Protein AF-A0A842SCP4-F1 (afdb_monomer_lite)

Sequence (177 aa):
INKLRKKLEPDPSNPVGIRSIHGEGYYLDNVRLLPEFYSLDKIPEKYSSLHNDNQKEMTYVYFNGGKSAYCIEERNFYGEHKDISLRPKEHDVLTCLALSNGKIVPKRTIYDRVWNNDELKLTFVTQYVHKLRKKLGQDIIETVKERGYRLECPVIKSHCFNPMTEQEVKQKLPRYN

Structure (mmCIF, N/CA/C/O backbone):
data_AF-A0A842SCP4-F1
#
_entry.id   AF-A0A842SCP4-F1
#
loop_
_atom_site.group_PDB
_atom_site.id
_atom_site.type_symbol
_atom_site.label_atom_id
_atom_site.label_alt_id
_atom_site.label_comp_id
_atom_site.label_asym_id
_atom_site.label_entity_id
_atom_site.label_seq_id
_atom_site.pdbx_PDB_ins_code
_atom_site.Cartn_x
_atom_site.Cartn_y
_atom_site.Cartn_z
_atom_site.occupancy
_atom_site.B_iso_or_equiv
_atom_site.auth_seq_id
_atom_site.auth_comp_id
_atom_site.auth_asym_id
_atom_site.auth_atom_id
_atom_site.pdbx_PDB_model_num
ATOM 1 N N . ILE A 1 1 ? 0.817 20.655 31.446 1.00 63.53 1 ILE A N 1
ATOM 2 C CA . ILE A 1 1 ? 0.230 19.771 30.410 1.00 63.53 1 ILE A CA 1
ATOM 3 C C . ILE A 1 1 ? -0.815 18.768 30.935 1.00 63.53 1 ILE A C 1
ATOM 5 O O . ILE A 1 1 ? -1.859 18.651 30.312 1.00 63.53 1 ILE A O 1
ATOM 9 N N . ASN A 1 2 ? -0.634 18.118 32.096 1.00 55.38 2 ASN A N 1
ATOM 10 C CA . ASN A 1 2 ? -1.605 17.129 32.619 1.00 55.38 2 ASN A CA 1
ATOM 11 C C . ASN A 1 2 ? -3.054 17.632 32.764 1.00 55.38 2 ASN A C 1
ATOM 13 O O . ASN A 1 2 ? -3.983 16.860 32.560 1.00 55.38 2 ASN A O 1
ATOM 17 N N . LYS A 1 3 ? -3.268 18.920 33.077 1.00 61.72 3 LYS A N 1
ATOM 18 C CA . LYS A 1 3 ? -4.617 19.519 33.116 1.00 61.72 3 LYS A CA 1
ATOM 19 C C . LYS A 1 3 ? -5.279 19.619 31.731 1.00 61.72 3 LYS A C 1
ATOM 21 O O . LYS A 1 3 ? -6.498 19.551 31.661 1.00 61.72 3 LYS A O 1
ATOM 26 N N . LEU A 1 4 ? -4.491 19.785 30.663 1.00 60.50 4 LEU A N 1
ATOM 27 C CA . LEU A 1 4 ? -4.972 19.795 29.274 1.00 60.50 4 LEU A CA 1
ATOM 28 C C . LEU A 1 4 ? -5.239 18.365 28.787 1.00 60.50 4 LEU A C 1
ATOM 30 O O . LEU A 1 4 ? -6.320 18.107 28.276 1.00 60.50 4 LEU A O 1
ATOM 34 N N . ARG A 1 5 ? -4.326 17.420 29.055 1.00 63.47 5 ARG A N 1
ATOM 35 C CA . ARG A 1 5 ? -4.510 15.990 28.732 1.00 63.47 5 ARG A CA 1
ATOM 36 C C . ARG A 1 5 ? -5.773 15.406 29.362 1.00 63.47 5 ARG A C 1
ATOM 38 O O . ARG A 1 5 ? -6.594 14.848 28.659 1.00 63.47 5 ARG A O 1
ATOM 45 N N . LYS A 1 6 ? -6.009 15.672 30.652 1.00 61.09 6 LYS A N 1
ATOM 46 C CA . LYS A 1 6 ? -7.243 15.282 31.368 1.00 61.09 6 LYS A CA 1
ATOM 47 C C . LYS A 1 6 ? -8.547 15.775 30.740 1.00 61.09 6 LYS A C 1
ATOM 49 O O . LYS A 1 6 ? -9.592 15.223 31.053 1.00 61.09 6 LYS A O 1
ATOM 54 N N . LYS A 1 7 ? -8.501 16.837 29.934 1.00 59.28 7 LYS A N 1
ATOM 55 C CA . LYS A 1 7 ? -9.682 17.424 29.289 1.00 59.28 7 LYS A CA 1
ATOM 56 C C . LYS A 1 7 ? -9.853 17.005 27.830 1.00 59.28 7 LYS A C 1
ATOM 58 O O . LYS A 1 7 ? -10.951 17.154 27.312 1.00 59.28 7 LYS A O 1
ATOM 63 N N . LEU A 1 8 ? -8.785 16.556 27.174 1.00 53.97 8 LEU A N 1
ATOM 64 C CA . LEU A 1 8 ? -8.753 16.304 25.729 1.00 53.97 8 LEU A CA 1
ATOM 65 C C . LEU A 1 8 ? -8.510 14.831 25.380 1.00 53.97 8 LEU A C 1
ATOM 67 O O . LEU A 1 8 ? -8.836 14.414 24.277 1.00 53.97 8 LEU A O 1
ATOM 71 N N . GLU A 1 9 ? -7.940 14.046 26.293 1.00 54.59 9 GLU A N 1
ATOM 72 C CA . GLU A 1 9 ? -7.524 12.667 26.046 1.00 54.59 9 GLU A CA 1
ATOM 73 C C . GLU A 1 9 ? -8.232 11.705 27.018 1.00 54.59 9 GLU A C 1
ATOM 75 O O . GLU A 1 9 ? -8.368 12.029 28.202 1.00 54.59 9 GLU A O 1
ATOM 80 N N . PRO A 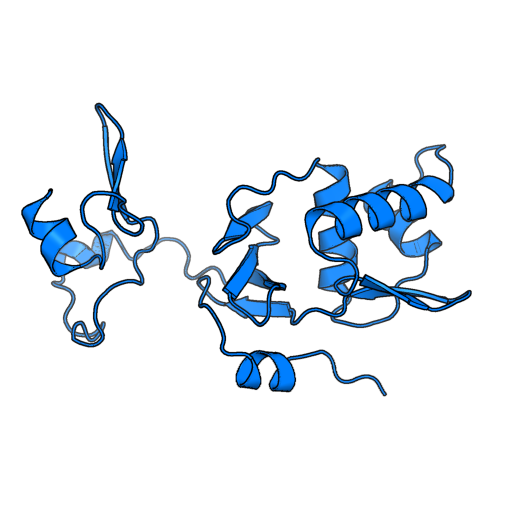1 10 ? -8.667 10.518 26.549 1.00 55.47 10 PRO A N 1
ATOM 81 C CA . PRO A 1 10 ? -9.359 9.533 27.383 1.00 55.47 10 PRO A CA 1
ATOM 82 C C . PRO A 1 10 ? -8.465 8.932 28.482 1.00 55.47 10 PRO A C 1
ATOM 84 O O . PRO A 1 10 ? -8.969 8.621 29.558 1.00 55.47 10 PRO A O 1
ATOM 87 N N . ASP A 1 11 ? -7.150 8.820 28.250 1.00 63.66 11 ASP A N 1
ATOM 88 C CA . ASP A 1 11 ? -6.161 8.457 29.273 1.00 63.66 11 ASP A CA 1
ATOM 89 C C . ASP A 1 11 ? -4.974 9.446 29.279 1.00 63.66 11 ASP A C 1
ATOM 91 O O . ASP A 1 11 ? -4.108 9.396 28.404 1.00 63.66 11 ASP A O 1
ATOM 95 N N . PRO A 1 12 ? -4.880 10.328 30.288 1.00 59.56 12 PRO A N 1
ATOM 96 C CA . PRO A 1 12 ? -3.806 11.315 30.415 1.00 59.56 12 PRO A CA 1
ATOM 97 C C . PRO A 1 12 ? -2.413 10.729 30.668 1.00 59.56 12 PRO A C 1
ATOM 99 O O . PRO A 1 12 ? -1.420 11.452 30.536 1.00 59.56 12 PRO A O 1
ATOM 102 N N . SER A 1 13 ? -2.342 9.471 31.107 1.00 57.28 13 SER A N 1
ATOM 103 C CA . SER A 1 13 ? -1.088 8.776 31.420 1.00 57.28 13 SER A CA 1
ATOM 104 C C . SER A 1 13 ? -0.466 8.144 30.172 1.00 57.28 13 SER A C 1
ATOM 106 O O . SER A 1 13 ? 0.734 7.880 30.164 1.00 57.28 13 SER A O 1
ATOM 108 N N . ASN A 1 14 ? -1.258 7.973 29.108 1.00 57.84 14 ASN A N 1
ATOM 109 C CA . ASN A 1 14 ? -0.841 7.459 27.808 1.00 57.84 14 ASN A CA 1
ATOM 110 C C . ASN A 1 14 ? -1.319 8.399 26.675 1.00 57.84 14 ASN A C 1
ATOM 112 O O . ASN A 1 14 ? -2.302 8.103 25.992 1.00 57.84 14 ASN A O 1
ATOM 116 N N . PRO A 1 15 ? -0.667 9.562 26.494 1.00 57.03 15 PRO A N 1
ATOM 117 C CA . PRO A 1 15 ? -1.176 10.626 25.636 1.00 57.03 15 PRO A CA 1
ATOM 118 C C . PRO A 1 15 ? -1.098 10.279 24.145 1.00 57.03 15 PRO A C 1
ATOM 120 O O . PRO A 1 15 ? -0.031 9.947 23.627 1.00 57.03 15 PRO A O 1
ATOM 123 N N . VAL A 1 16 ? -2.226 10.414 23.444 1.00 54.03 16 VAL A N 1
ATOM 124 C CA . VAL A 1 16 ? -2.354 10.116 22.003 1.00 54.03 16 VAL A CA 1
ATOM 125 C C . VAL A 1 16 ? -2.399 11.392 21.149 1.00 54.03 16 VAL A C 1
ATOM 127 O O . VAL A 1 16 ? -2.046 11.345 19.975 1.00 54.03 16 VAL A O 1
ATOM 130 N N . GLY A 1 17 ? -2.803 12.536 21.714 1.00 53.03 17 GLY A N 1
ATOM 131 C CA . GLY A 1 17 ? -3.009 13.788 20.977 1.00 53.03 17 GLY A CA 1
ATOM 132 C C . GLY A 1 17 ? -1.904 14.825 21.181 1.00 53.03 17 GLY A C 1
ATOM 133 O O . GLY A 1 17 ? -1.492 15.471 20.219 1.00 53.03 17 GLY A O 1
ATOM 134 N N . ILE A 1 18 ? -1.401 14.989 22.411 1.00 60.19 18 ILE A N 1
ATOM 135 C CA . ILE A 1 18 ? -0.339 15.953 22.737 1.00 60.19 18 ILE A CA 1
ATOM 136 C C . ILE A 1 18 ? 0.923 15.222 23.185 1.00 60.19 18 ILE A C 1
ATOM 138 O O . ILE A 1 18 ? 1.056 14.799 24.346 1.00 60.19 18 ILE A O 1
ATOM 142 N N . ARG A 1 19 ? 1.907 15.162 22.289 1.00 55.34 19 ARG A N 1
ATOM 143 C CA . ARG A 1 19 ? 3.214 14.588 22.597 1.00 55.34 19 ARG A CA 1
ATOM 144 C C . ARG A 1 19 ? 4.155 15.658 23.152 1.00 55.34 19 ARG A C 1
ATOM 146 O O . ARG A 1 19 ? 4.135 16.823 22.756 1.00 55.34 19 ARG A O 1
ATOM 153 N N . SER A 1 20 ? 4.958 15.250 24.131 1.00 47.59 20 SER A N 1
ATOM 154 C CA . SER A 1 20 ? 5.992 16.090 24.739 1.00 47.59 20 SER A CA 1
ATOM 155 C C . SER A 1 20 ? 7.343 15.755 24.122 1.00 47.59 20 SER A C 1
ATOM 157 O O . SER A 1 20 ? 7.732 14.590 24.121 1.00 47.59 20 SER A O 1
ATOM 159 N N . ILE A 1 21 ? 8.066 16.770 23.659 1.00 47.28 21 ILE A N 1
ATOM 160 C CA . ILE A 1 21 ? 9.475 16.673 23.259 1.00 47.28 21 ILE A CA 1
ATOM 161 C C . ILE A 1 21 ? 10.292 17.354 24.345 1.00 47.28 21 ILE A C 1
ATOM 163 O O . ILE A 1 21 ? 10.087 18.527 24.665 1.00 47.28 21 ILE A O 1
ATOM 167 N N . HIS A 1 22 ? 11.178 16.587 24.970 1.00 36.53 22 HIS A N 1
ATOM 168 C CA . HIS A 1 22 ? 11.986 17.080 26.075 1.00 36.53 22 HIS A CA 1
ATOM 169 C C . HIS A 1 22 ? 12.950 18.155 25.557 1.00 36.53 22 HIS A C 1
ATOM 171 O O . HIS A 1 22 ? 13.805 17.860 24.731 1.00 36.53 22 HIS A O 1
ATOM 177 N N . GLY A 1 23 ? 12.787 19.394 26.027 1.00 34.69 23 GLY A N 1
ATOM 178 C CA . GLY A 1 23 ? 13.625 20.539 25.646 1.00 34.69 23 GLY A CA 1
ATOM 179 C C . GLY A 1 23 ? 13.056 21.453 24.553 1.00 34.69 23 GLY A C 1
ATOM 180 O O . GLY A 1 23 ? 13.496 22.592 24.466 1.00 34.69 23 GLY A O 1
ATOM 181 N N . GLU A 1 24 ? 12.046 21.018 23.789 1.00 36.16 24 GLU A N 1
ATOM 182 C CA . GLU A 1 24 ? 11.517 21.788 22.641 1.00 36.16 24 GLU A CA 1
ATOM 183 C C . GLU A 1 24 ? 10.025 22.151 22.744 1.00 36.16 24 GLU A C 1
ATOM 185 O O . GLU A 1 24 ? 9.532 22.987 21.991 1.00 36.16 24 GLU A O 1
ATOM 190 N N . GLY A 1 25 ? 9.294 21.585 23.712 1.00 45.28 25 GLY A N 1
ATOM 191 C CA . GLY A 1 25 ? 7.902 21.947 23.994 1.00 45.28 25 GLY A CA 1
ATOM 192 C C . GLY A 1 25 ? 6.904 20.822 23.711 1.00 45.28 25 GLY A C 1
ATOM 193 O O . GLY A 1 25 ? 7.125 19.665 24.078 1.00 45.28 25 GLY A O 1
ATOM 194 N N . TYR A 1 26 ? 5.754 21.165 23.128 1.00 51.09 26 TYR A N 1
ATOM 195 C CA . TYR A 1 26 ? 4.657 20.230 22.861 1.00 51.09 26 TYR A CA 1
ATOM 196 C C . TYR A 1 26 ? 4.221 20.345 21.406 1.00 51.09 26 TYR A C 1
ATOM 198 O O . TYR A 1 26 ? 4.076 21.458 20.904 1.00 51.09 26 TYR A O 1
ATOM 206 N N . TYR A 1 27 ? 3.940 19.214 20.767 1.00 51.69 27 TYR A N 1
ATOM 207 C CA . TYR A 1 27 ? 3.286 19.182 19.462 1.00 51.69 27 TYR A CA 1
ATOM 208 C C . TYR A 1 27 ? 1.949 18.452 19.564 1.00 51.69 27 TYR A C 1
ATOM 210 O O . TYR A 1 27 ? 1.782 17.509 20.345 1.00 51.69 27 TYR A O 1
ATOM 218 N N . LEU A 1 28 ? 0.982 18.935 18.785 1.00 51.41 28 LEU A N 1
ATOM 219 C CA . LEU A 1 28 ? -0.274 18.244 18.541 1.00 51.41 28 LEU A CA 1
ATOM 220 C C . LEU A 1 28 ? -0.016 17.249 17.416 1.00 51.41 28 LEU A C 1
ATOM 222 O O . LEU A 1 28 ? 0.283 17.655 16.298 1.00 51.41 28 LEU A O 1
ATOM 226 N N . ASP A 1 29 ? -0.150 15.960 17.709 1.00 48.19 29 ASP A N 1
ATOM 227 C CA . ASP A 1 29 ? 0.011 14.887 16.718 1.00 48.19 29 ASP A CA 1
ATOM 228 C C . ASP A 1 29 ? -1.079 14.963 15.630 1.00 48.19 29 ASP A C 1
ATOM 230 O O . ASP A 1 29 ? -0.983 14.330 14.588 1.00 48.19 29 ASP A O 1
ATOM 234 N N . ASN A 1 30 ? -2.117 15.774 15.866 1.00 41.47 30 ASN A N 1
ATOM 235 C CA . ASN A 1 30 ? -3.140 16.166 14.911 1.00 41.47 30 ASN A CA 1
ATOM 236 C C . ASN A 1 30 ? -3.755 17.505 15.341 1.00 41.47 30 ASN A C 1
ATOM 238 O O . ASN A 1 30 ? -4.400 17.585 16.386 1.00 41.47 30 ASN A O 1
ATOM 242 N N . VAL A 1 31 ? -3.673 18.542 14.503 1.00 42.44 31 VAL A N 1
ATOM 243 C CA . VAL A 1 31 ? -4.419 19.809 14.703 1.00 42.44 31 VAL A CA 1
ATOM 244 C C . VAL A 1 31 ? -5.949 19.594 14.627 1.00 42.44 31 VAL A C 1
ATOM 246 O O . VAL A 1 31 ? -6.728 20.493 14.921 1.00 42.44 31 VAL A O 1
ATOM 249 N N . ARG A 1 32 ? -6.414 18.385 14.281 1.00 42.19 32 ARG A N 1
ATOM 250 C CA . ARG A 1 32 ? -7.832 18.056 14.060 1.00 42.19 32 ARG A CA 1
ATOM 251 C C . ARG A 1 32 ? -8.542 17.312 15.195 1.00 42.19 32 ARG A C 1
ATOM 253 O O . ARG A 1 32 ? -9.719 17.021 15.048 1.00 42.19 32 ARG A O 1
ATOM 260 N N . LEU A 1 33 ? -7.895 17.066 16.338 1.00 39.88 33 LEU A N 1
ATOM 261 C CA . LEU A 1 33 ? -8.581 16.566 17.547 1.00 39.88 33 LEU A CA 1
ATOM 262 C C . LEU A 1 33 ? -9.227 17.694 18.372 1.00 39.88 33 LEU A C 1
ATOM 264 O O . LEU A 1 33 ? -9.342 17.589 19.595 1.00 39.88 33 LEU A O 1
ATOM 268 N N . LEU A 1 34 ? -9.619 18.803 17.738 1.00 38.78 34 LEU A N 1
ATOM 269 C CA . LEU A 1 34 ? -10.457 19.766 18.437 1.00 38.78 34 LEU A CA 1
ATOM 270 C C . LEU A 1 34 ? -11.836 19.119 18.648 1.00 38.78 34 LEU A C 1
ATOM 272 O O . LEU A 1 34 ? -12.386 18.563 17.697 1.00 38.78 34 LEU A O 1
ATOM 276 N N . PRO A 1 35 ? -12.401 19.168 19.868 1.00 38.62 35 PRO A N 1
ATOM 277 C CA . PRO A 1 35 ? -13.793 18.794 20.092 1.00 38.62 35 PRO A CA 1
ATOM 278 C C . PRO A 1 35 ? -14.691 19.528 19.087 1.00 38.62 35 PRO A C 1
ATOM 280 O O . PRO A 1 35 ? -14.386 20.672 18.743 1.00 38.62 35 PRO A O 1
ATOM 283 N N . GLU A 1 36 ? -15.825 18.935 18.697 1.00 43.50 36 GLU A N 1
ATOM 284 C CA . GLU A 1 36 ? -16.843 19.512 17.784 1.00 43.50 36 GLU A CA 1
ATOM 285 C C . GLU A 1 36 ? -17.326 20.938 18.161 1.00 43.50 36 GLU A C 1
ATOM 287 O O . GLU A 1 36 ? -18.067 21.575 17.420 1.00 43.50 36 GLU A O 1
ATOM 292 N N . PHE A 1 37 ? -16.884 21.477 19.300 1.00 37.09 37 PHE A N 1
ATOM 293 C CA . PHE A 1 37 ? -17.180 22.809 19.819 1.00 37.09 37 PHE A CA 1
ATOM 294 C C . PHE A 1 37 ? -16.270 23.940 19.309 1.00 37.09 37 PHE A C 1
ATOM 296 O O . PHE A 1 37 ? -16.540 25.104 19.615 1.00 37.09 37 PHE A O 1
ATOM 303 N N . TYR A 1 38 ? -15.216 23.649 18.540 1.00 43.72 38 TYR A N 1
ATOM 304 C CA . TYR A 1 38 ? -14.455 24.679 17.822 1.00 43.72 38 TYR A CA 1
ATOM 305 C C . TYR A 1 38 ? -14.865 24.706 16.349 1.00 43.72 38 TYR A C 1
ATOM 307 O O . TYR A 1 38 ? -14.206 24.125 15.490 1.00 43.72 38 TYR A O 1
ATOM 315 N N . SER A 1 39 ? -15.954 25.416 16.048 1.00 44.56 39 SER A N 1
ATOM 316 C CA . SER A 1 39 ? -16.209 25.890 14.685 1.00 44.56 39 SER A CA 1
ATOM 317 C C . SER A 1 39 ? -14.988 26.684 14.205 1.00 44.56 39 SER A C 1
ATOM 319 O O . SER A 1 39 ? -14.518 27.584 14.911 1.00 44.56 39 SER A O 1
ATOM 321 N N . LEU A 1 40 ? -14.468 26.342 13.021 1.00 48.91 40 LEU A N 1
ATOM 322 C CA . LEU A 1 40 ? -13.273 26.956 12.417 1.00 48.91 40 LEU A CA 1
ATOM 323 C C . LEU A 1 40 ? -13.406 28.482 12.254 1.00 48.91 40 LEU A C 1
ATOM 325 O O . LEU A 1 40 ? -12.413 29.201 12.231 1.00 48.91 40 LEU A O 1
ATOM 329 N N . ASP A 1 41 ? -14.638 28.975 12.247 1.00 50.47 41 ASP A N 1
ATOM 330 C CA . ASP A 1 41 ? -15.035 30.377 12.130 1.00 50.47 41 ASP A CA 1
ATOM 331 C C . ASP A 1 41 ? -14.689 31.226 13.377 1.00 50.47 41 ASP A C 1
ATOM 333 O 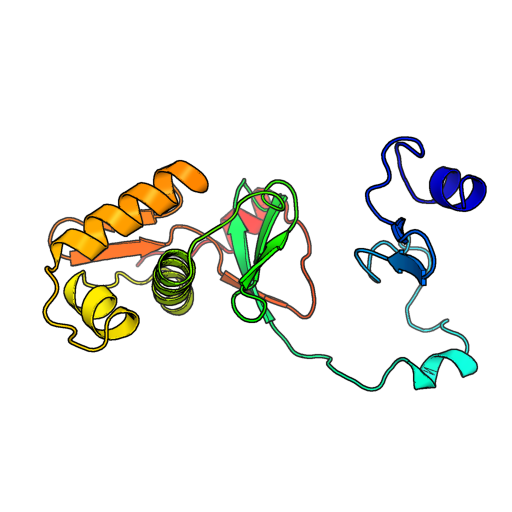O . ASP A 1 41 ? -14.859 32.443 13.363 1.00 50.47 41 ASP A O 1
ATOM 337 N N . LYS A 1 42 ? -14.218 30.608 14.477 1.00 46.12 42 LYS A N 1
ATOM 338 C CA . LYS A 1 42 ? -13.904 31.277 15.760 1.00 46.12 42 LYS A CA 1
ATOM 339 C C . LYS A 1 42 ? -12.419 31.263 16.144 1.00 46.12 42 LYS A C 1
ATOM 341 O O . LYS A 1 42 ? -12.092 31.450 17.319 1.00 46.12 42 LYS A O 1
ATOM 346 N N . ILE A 1 43 ? -11.504 31.037 15.201 1.00 49.19 43 ILE A N 1
ATOM 347 C CA . ILE A 1 43 ? -10.065 31.160 15.479 1.00 49.19 43 ILE A CA 1
ATOM 348 C C . ILE A 1 43 ? -9.703 32.658 15.581 1.00 49.19 43 ILE A C 1
ATOM 350 O O . ILE A 1 43 ? -9.978 33.408 14.647 1.00 49.19 43 ILE A O 1
ATOM 354 N N . PRO A 1 44 ? -9.098 33.133 16.692 1.00 43.44 44 PRO A N 1
ATOM 355 C CA . PRO A 1 44 ? -8.691 34.530 16.823 1.00 43.44 44 PRO A CA 1
ATOM 356 C C . PRO A 1 44 ? -7.678 34.937 15.746 1.00 43.44 44 PRO A C 1
ATOM 358 O O . PRO A 1 44 ? -6.661 34.268 15.575 1.00 43.44 44 PRO A O 1
ATOM 361 N N . GLU A 1 45 ? -7.913 36.081 15.104 1.00 44.19 45 GLU A N 1
ATOM 362 C CA . GLU A 1 45 ? -7.186 36.615 13.934 1.00 44.19 45 GLU A CA 1
ATOM 363 C C . GLU A 1 45 ? -5.653 36.653 14.086 1.00 44.19 45 GLU A C 1
ATOM 365 O O . GLU A 1 45 ? -4.897 36.500 13.133 1.00 44.19 45 GLU A O 1
ATOM 370 N N . LYS A 1 46 ? -5.164 36.777 15.322 1.00 40.59 46 LYS A N 1
ATOM 371 C CA . LYS A 1 46 ? -3.730 36.752 15.645 1.00 40.59 46 LYS A CA 1
ATOM 372 C C . LYS A 1 46 ? -3.040 35.399 15.412 1.00 40.59 46 LYS A C 1
ATOM 374 O O . LYS A 1 46 ? -1.817 35.342 15.454 1.00 40.59 46 LYS A O 1
ATOM 379 N N . TYR A 1 47 ? -3.802 34.323 15.208 1.00 42.59 47 TYR A N 1
ATOM 380 C CA . TYR A 1 47 ? -3.291 33.006 14.814 1.00 42.59 47 TYR A CA 1
ATOM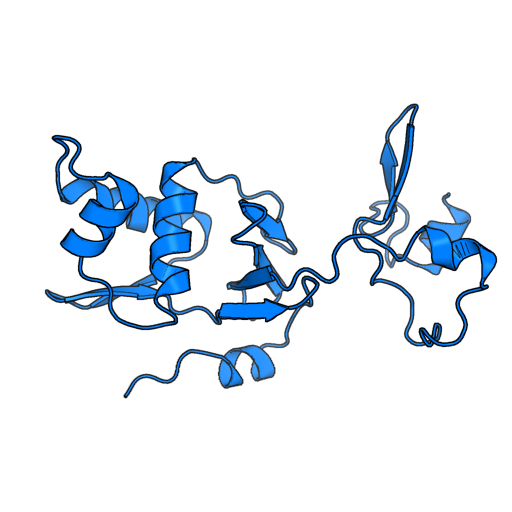 381 C C . TYR A 1 47 ? -3.457 32.741 13.307 1.00 42.59 47 TYR A C 1
ATOM 383 O O . TYR A 1 47 ? -3.007 31.705 12.823 1.00 42.59 47 TYR A O 1
ATOM 391 N N . SER A 1 48 ? -4.030 33.684 12.545 1.00 43.16 48 SER A N 1
ATOM 392 C CA . SER A 1 48 ? -4.171 33.596 11.083 1.00 43.16 48 SER A CA 1
ATOM 393 C C . SER A 1 48 ? -2.827 33.548 10.352 1.00 43.16 48 SER A C 1
ATOM 395 O O . SER A 1 48 ? -2.743 33.024 9.249 1.00 43.16 48 SER A O 1
ATOM 397 N N . SER A 1 49 ? -1.742 34.027 10.961 1.00 36.78 49 SER A N 1
ATOM 398 C CA . SER A 1 49 ? -0.392 33.940 10.388 1.00 36.78 49 SER A CA 1
ATOM 399 C C . SER A 1 49 ? 0.229 32.537 10.450 1.00 36.78 49 SER A C 1
ATOM 401 O O . SER A 1 49 ? 1.225 32.297 9.776 1.00 36.78 49 SER A O 1
ATOM 403 N N . LEU A 1 50 ? -0.368 31.591 11.191 1.00 43.59 50 LEU A N 1
ATOM 404 C CA . LEU A 1 50 ? -0.045 30.157 11.105 1.00 43.59 50 LEU A CA 1
ATOM 405 C C . LEU A 1 50 ? -0.820 29.452 9.970 1.00 43.59 50 LEU A C 1
ATOM 407 O O . LEU A 1 50 ? -0.565 28.284 9.688 1.00 43.59 50 LEU A O 1
ATOM 411 N N . HIS A 1 51 ? -1.758 30.143 9.313 1.00 45.38 51 HIS A N 1
ATOM 412 C CA . HIS A 1 51 ? -2.628 29.611 8.259 1.00 45.38 51 HIS A CA 1
ATOM 413 C C . HIS A 1 51 ? -2.120 29.930 6.847 1.00 45.38 51 HIS A C 1
ATOM 415 O O . HIS A 1 51 ? -2.899 30.369 6.003 1.00 45.38 51 HIS A O 1
ATOM 421 N N . ASN A 1 52 ? -0.829 29.735 6.561 1.00 41.75 52 ASN A N 1
ATOM 422 C CA . ASN A 1 52 ? -0.342 30.027 5.209 1.00 41.75 52 ASN A CA 1
ATOM 423 C C . ASN A 1 52 ? 0.725 29.092 4.634 1.00 41.75 52 ASN A C 1
ATOM 425 O O . ASN A 1 52 ? 1.512 29.515 3.795 1.00 41.75 52 ASN A O 1
ATOM 429 N N . ASP A 1 53 ? 0.708 27.808 5.000 1.00 43.53 53 ASP A N 1
ATOM 430 C CA . ASP A 1 53 ? 1.364 26.804 4.161 1.00 43.53 53 ASP A CA 1
ATOM 431 C C . ASP A 1 53 ? 0.635 25.448 4.216 1.00 43.53 53 ASP A C 1
ATOM 433 O O . ASP A 1 53 ? 0.468 24.846 5.274 1.00 43.53 53 ASP A O 1
ATOM 437 N N . ASN A 1 54 ? 0.204 24.974 3.044 1.00 46.41 54 ASN A N 1
ATOM 438 C CA . ASN A 1 54 ? -0.280 23.621 2.742 1.00 46.41 54 ASN A CA 1
ATOM 439 C C . ASN A 1 54 ? -1.673 23.172 3.240 1.00 46.41 54 ASN A C 1
ATOM 441 O O . ASN A 1 54 ? -1.812 22.191 3.967 1.00 46.41 54 ASN A O 1
ATOM 445 N N . GLN A 1 55 ? -2.734 23.685 2.600 1.00 56.00 55 GLN A N 1
ATOM 446 C CA . GLN A 1 55 ? -3.892 22.843 2.226 1.00 56.00 55 GLN A CA 1
ATOM 447 C C . GLN A 1 55 ? -3.502 21.835 1.123 1.00 56.00 55 GLN A C 1
ATOM 449 O O . GLN A 1 55 ? -4.190 21.691 0.114 1.00 56.00 55 GLN A O 1
ATOM 454 N N . LYS A 1 56 ? -2.370 21.136 1.248 1.00 69.94 56 LYS A N 1
ATOM 455 C CA . LYS A 1 56 ? -1.997 20.137 0.247 1.00 69.94 56 LYS A CA 1
ATOM 456 C C . LYS A 1 56 ? -2.885 18.918 0.451 1.00 69.94 56 LYS A C 1
ATOM 458 O O . LYS A 1 56 ? -2.901 18.324 1.523 1.00 69.94 56 LYS A O 1
ATOM 463 N N . GLU A 1 57 ? -3.685 18.596 -0.556 1.00 81.62 57 GLU A N 1
ATOM 464 C CA . GLU A 1 57 ? -4.443 17.353 -0.576 1.00 81.62 57 GLU A CA 1
ATOM 465 C C . GLU A 1 57 ? -3.452 16.186 -0.715 1.00 81.62 57 GLU A C 1
ATOM 467 O O . GLU A 1 57 ? -2.609 16.181 -1.616 1.00 81.62 57 GLU A O 1
ATOM 472 N N . MET A 1 58 ? -3.521 15.231 0.208 1.00 84.75 58 MET A N 1
ATOM 473 C CA . MET A 1 58 ? -2.674 14.039 0.255 1.00 84.75 58 MET A CA 1
ATOM 474 C C . MET A 1 58 ? -3.494 12.791 -0.040 1.00 84.75 58 MET A C 1
ATOM 476 O O . MET A 1 58 ? -4.719 12.790 0.087 1.00 84.75 58 MET A O 1
ATOM 480 N N . THR A 1 59 ? -2.815 11.710 -0.406 1.00 88.56 59 THR A N 1
ATOM 481 C CA . THR A 1 59 ? -3.432 10.444 -0.782 1.00 88.56 59 THR A CA 1
ATOM 482 C C . THR A 1 59 ? -3.227 9.407 0.316 1.00 88.56 59 THR A C 1
ATOM 484 O O . THR A 1 59 ? -2.102 9.004 0.617 1.00 88.56 59 THR A O 1
ATOM 487 N N . TYR A 1 60 ? -4.335 8.924 0.873 1.00 89.00 60 TYR A N 1
ATOM 488 C CA . TYR A 1 60 ? -4.361 7.958 1.963 1.00 89.00 60 TYR A CA 1
ATOM 489 C C . TYR A 1 60 ? -4.890 6.604 1.501 1.00 89.00 60 TYR A C 1
ATOM 491 O O . TYR A 1 60 ? -5.960 6.514 0.898 1.00 89.00 60 TYR A O 1
ATOM 499 N N . VAL A 1 61 ? -4.163 5.544 1.843 1.00 92.12 61 VAL A N 1
ATOM 500 C CA . VAL A 1 61 ? -4.596 4.150 1.694 1.00 92.12 61 VAL A CA 1
ATOM 501 C C . VAL A 1 61 ? -5.067 3.650 3.048 1.00 92.12 61 VAL A C 1
ATOM 503 O O . VAL A 1 61 ? -4.279 3.661 3.990 1.00 92.12 61 VAL A O 1
ATOM 506 N N . TYR A 1 62 ? -6.319 3.217 3.157 1.00 89.25 62 TYR A N 1
ATOM 507 C CA . TYR A 1 62 ? -6.903 2.815 4.438 1.00 89.25 62 TYR A CA 1
ATOM 508 C C . TYR A 1 62 ? -6.841 1.305 4.677 1.00 89.25 62 TYR A C 1
ATOM 510 O O . TYR A 1 62 ? -7.084 0.513 3.771 1.00 89.25 62 TYR A O 1
ATOM 518 N N . PHE A 1 63 ? -6.572 0.922 5.927 1.00 87.69 63 PHE A N 1
ATOM 519 C CA . PHE A 1 63 ? -6.466 -0.461 6.405 1.00 87.69 63 PHE A CA 1
ATOM 520 C C . PHE A 1 63 ? -7.327 -0.674 7.661 1.00 87.69 63 PHE A C 1
ATOM 522 O O . PHE A 1 63 ? -7.860 0.285 8.225 1.00 87.69 63 PHE A O 1
ATOM 529 N N . ASN A 1 64 ? -7.448 -1.927 8.117 1.00 83.19 64 ASN A N 1
ATOM 530 C CA . ASN A 1 64 ? -8.149 -2.322 9.352 1.00 83.19 64 ASN A CA 1
ATOM 531 C C . ASN A 1 64 ? -9.564 -1.736 9.470 1.00 83.19 64 ASN A C 1
ATOM 533 O O . ASN A 1 64 ? -9.930 -1.158 10.494 1.00 83.19 64 ASN A O 1
ATOM 537 N N . GLY A 1 65 ? -10.347 -1.804 8.391 1.00 78.94 65 GLY A N 1
ATOM 538 C CA . GLY A 1 65 ? -11.702 -1.249 8.387 1.00 78.94 65 GLY A CA 1
ATOM 539 C C . GLY A 1 65 ? -11.757 0.273 8.556 1.00 78.94 65 GLY A C 1
ATOM 540 O O . GLY A 1 65 ? -12.800 0.786 8.938 1.00 78.94 65 GLY A O 1
ATOM 541 N N . GLY A 1 66 ? -10.666 0.991 8.253 1.00 74.69 66 GLY A N 1
ATOM 542 C CA . GLY A 1 66 ? -10.614 2.456 8.258 1.00 74.69 66 GLY A CA 1
ATOM 543 C C . GLY A 1 66 ? -9.898 3.064 9.462 1.00 74.69 66 GLY A C 1
ATOM 544 O O . GLY A 1 66 ? -9.705 4.278 9.500 1.00 74.69 66 GLY A O 1
ATOM 545 N N . LYS A 1 67 ? -9.465 2.242 10.424 1.00 77.38 67 LYS A N 1
ATOM 546 C CA . LYS A 1 67 ? -8.795 2.687 11.660 1.00 77.38 67 LYS A CA 1
ATOM 547 C C . LYS A 1 67 ? -7.338 3.100 11.466 1.00 77.38 67 LYS A C 1
ATOM 549 O O . LYS A 1 67 ? -6.765 3.767 12.324 1.00 77.38 67 LYS A O 1
ATOM 554 N N . SER A 1 68 ? -6.748 2.710 10.342 1.00 84.06 68 SER A N 1
ATOM 555 C CA . SER A 1 68 ? -5.353 2.976 10.002 1.00 84.06 68 SER A CA 1
ATOM 556 C C . SER A 1 68 ? -5.249 3.477 8.574 1.00 84.06 68 SER A C 1
ATOM 558 O O . SER A 1 68 ? -6.039 3.071 7.719 1.00 84.06 68 SER A O 1
ATOM 560 N N . ALA A 1 69 ? -4.241 4.299 8.292 1.00 87.94 69 ALA A N 1
ATOM 561 C CA . ALA A 1 69 ? -3.949 4.719 6.928 1.00 87.94 69 ALA A CA 1
ATOM 562 C C . ALA A 1 69 ? -2.452 4.868 6.661 1.00 87.94 69 ALA A C 1
ATOM 564 O O . ALA A 1 69 ? -1.664 5.094 7.574 1.00 87.94 69 ALA A O 1
ATOM 565 N N . TYR A 1 70 ? -2.081 4.774 5.389 1.00 91.56 70 TYR A N 1
ATOM 566 C CA . TYR A 1 70 ? -0.762 5.109 4.862 1.00 91.56 70 TYR A CA 1
ATOM 567 C C . TYR A 1 70 ? -0.872 6.340 3.963 1.00 91.56 70 TYR A C 1
ATOM 569 O O . TYR A 1 70 ? -1.657 6.316 3.013 1.00 91.56 70 TYR A O 1
ATOM 577 N N . CYS A 1 71 ? -0.093 7.387 4.242 1.00 88.44 71 CYS A N 1
ATOM 578 C CA . CYS A 1 71 ? 0.031 8.558 3.372 1.00 88.44 71 CYS A CA 1
ATOM 579 C C . CYS A 1 71 ? 1.131 8.320 2.335 1.00 88.44 71 CYS A C 1
ATOM 581 O O . CYS A 1 71 ? 2.277 8.029 2.692 1.00 88.44 71 CYS A O 1
ATOM 583 N N . ILE A 1 72 ? 0.792 8.450 1.052 1.00 89.31 72 ILE A N 1
ATOM 584 C CA . ILE A 1 72 ? 1.730 8.222 -0.054 1.00 89.31 72 ILE A CA 1
ATOM 585 C C . ILE A 1 72 ? 2.824 9.294 -0.082 1.00 89.31 72 ILE A C 1
ATOM 587 O O . ILE A 1 72 ? 3.994 8.973 -0.293 1.00 89.31 72 ILE A O 1
ATOM 591 N N . GLU A 1 73 ? 2.445 10.553 0.121 1.00 87.75 73 GLU A N 1
ATOM 592 C CA . GLU A 1 73 ? 3.320 11.717 0.005 1.00 87.75 73 GLU A CA 1
ATOM 593 C C . GLU A 1 73 ? 4.319 11.790 1.164 1.00 87.75 73 GLU A C 1
ATOM 595 O O . GLU A 1 73 ? 5.497 12.055 0.936 1.00 87.75 73 GLU A O 1
ATOM 600 N N . GLU A 1 74 ? 3.871 11.498 2.387 1.00 84.88 74 GLU A N 1
ATOM 601 C CA . GLU A 1 74 ? 4.734 11.467 3.578 1.00 84.88 74 GLU A CA 1
ATOM 602 C C . GLU A 1 74 ? 5.438 10.119 3.775 1.00 84.88 74 GLU A C 1
ATOM 604 O O . GLU A 1 74 ? 6.361 10.012 4.579 1.00 84.88 74 GLU A O 1
ATOM 609 N N . ARG A 1 75 ? 5.010 9.078 3.046 1.00 88.50 75 ARG A N 1
ATOM 610 C CA . ARG A 1 75 ? 5.460 7.688 3.219 1.00 88.50 75 ARG A CA 1
ATOM 611 C C . ARG A 1 75 ? 5.382 7.225 4.676 1.00 88.50 75 ARG A C 1
ATOM 613 O O . ARG A 1 75 ? 6.279 6.536 5.158 1.00 88.50 75 ARG A O 1
ATOM 620 N N . ASN A 1 76 ? 4.295 7.561 5.363 1.00 86.06 76 ASN A N 1
ATOM 621 C CA . ASN A 1 76 ? 4.127 7.267 6.783 1.00 86.06 76 ASN A CA 1
ATOM 622 C C . ASN A 1 76 ? 2.764 6.636 7.099 1.00 86.06 76 ASN A C 1
ATOM 624 O O . ASN A 1 76 ? 1.802 6.800 6.343 1.00 86.06 76 ASN A O 1
ATOM 628 N N . PHE A 1 77 ? 2.693 5.908 8.215 1.00 82.62 77 PHE A N 1
ATOM 629 C CA . PHE A 1 77 ? 1.465 5.297 8.723 1.00 82.62 77 PHE A CA 1
ATOM 630 C C . PHE A 1 77 ? 0.854 6.107 9.870 1.00 82.62 77 PHE A C 1
ATOM 632 O O . PHE A 1 77 ? 1.559 6.683 10.694 1.00 82.62 77 PHE A O 1
ATOM 639 N N . TYR A 1 78 ? -0.475 6.070 9.960 1.00 82.19 78 TYR A N 1
ATOM 640 C CA . TYR A 1 78 ? -1.273 6.673 11.028 1.00 82.19 78 TYR A CA 1
ATOM 641 C C . TYR A 1 78 ? -2.279 5.659 11.572 1.00 82.19 78 TYR A C 1
ATOM 643 O O . TYR A 1 78 ? -2.588 4.649 10.928 1.00 82.19 78 TYR A O 1
ATOM 651 N N . GLY A 1 79 ? -2.817 5.953 12.754 1.00 80.81 79 GLY A N 1
ATOM 652 C CA . GLY A 1 79 ? -3.752 5.072 13.447 1.00 80.81 79 GLY A CA 1
ATOM 653 C C . GLY A 1 79 ? -3.046 3.867 14.065 1.00 80.81 79 GLY A C 1
ATOM 654 O O . GLY A 1 79 ? -1.935 3.988 14.585 1.00 80.81 79 GLY A O 1
ATOM 655 N N . GLU A 1 80 ? -3.678 2.696 14.013 1.00 81.31 80 GLU A N 1
ATOM 656 C CA . GLU A 1 80 ? -3.152 1.478 14.650 1.00 81.31 80 GLU A CA 1
ATOM 657 C C . GLU A 1 80 ? -1.858 0.973 13.988 1.00 81.31 80 GLU A C 1
ATOM 659 O O . GLU A 1 80 ? -1.046 0.321 14.635 1.00 81.31 80 GLU A O 1
ATOM 664 N N . HIS A 1 81 ? -1.629 1.299 12.712 1.00 84.50 81 HIS A N 1
ATOM 665 C CA . HIS A 1 81 ? -0.423 0.906 11.972 1.00 84.50 81 HIS A CA 1
ATOM 666 C C . HIS A 1 81 ? 0.762 1.876 12.119 1.00 84.50 81 HIS A C 1
ATOM 668 O O . HIS A 1 81 ? 1.770 1.686 11.443 1.00 84.50 81 HIS A O 1
ATOM 674 N N . LYS A 1 82 ? 0.689 2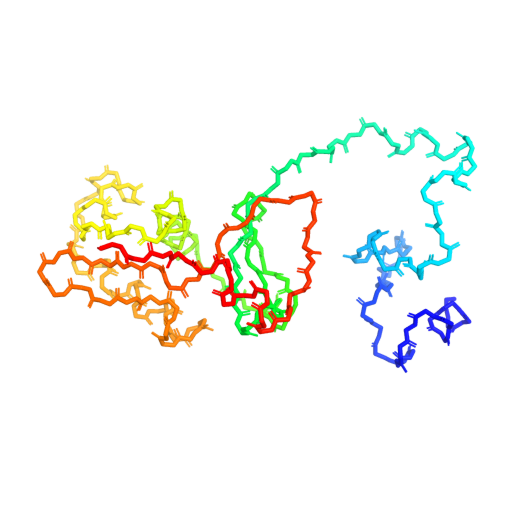.889 12.995 1.00 81.00 82 LYS A N 1
ATOM 675 C CA . LYS A 1 82 ? 1.732 3.928 13.150 1.00 81.00 82 LYS A CA 1
ATOM 676 C C . LYS A 1 82 ? 3.153 3.394 13.401 1.00 81.00 82 LYS A C 1
ATOM 678 O O . LYS A 1 82 ? 4.119 4.042 13.020 1.00 81.00 82 LYS A O 1
ATOM 683 N N . ASP A 1 83 ? 3.279 2.224 14.026 1.00 80.94 83 ASP A N 1
ATOM 684 C CA . ASP A 1 83 ? 4.572 1.627 14.389 1.00 80.94 83 ASP A CA 1
ATOM 685 C C . ASP A 1 83 ? 5.120 0.685 13.293 1.00 80.94 83 ASP A C 1
ATOM 687 O O . ASP A 1 83 ? 6.214 0.128 13.415 1.00 80.94 83 ASP A O 1
ATOM 691 N N . ILE A 1 84 ? 4.379 0.491 12.193 1.00 86.50 84 ILE A N 1
ATOM 692 C CA . ILE A 1 84 ? 4.824 -0.330 11.066 1.00 86.50 84 ILE A CA 1
ATOM 693 C C . ILE A 1 84 ? 5.870 0.433 10.257 1.00 86.50 84 ILE A C 1
ATOM 695 O O . ILE A 1 84 ? 5.594 1.458 9.641 1.00 86.50 84 ILE A O 1
ATOM 699 N N . SER A 1 85 ? 7.067 -0.142 10.168 1.00 87.50 85 SER A N 1
ATOM 700 C CA . SER A 1 85 ? 8.131 0.363 9.303 1.00 87.50 85 SER A CA 1
ATOM 701 C C . SER A 1 85 ? 8.211 -0.425 7.992 1.00 87.50 85 SER A C 1
ATOM 703 O O . SER A 1 85 ? 8.340 -1.661 7.978 1.00 87.50 85 SER A O 1
ATOM 705 N N . LEU A 1 86 ? 8.171 0.291 6.868 1.00 91.00 86 LEU A N 1
ATOM 706 C CA . LEU A 1 86 ? 8.441 -0.246 5.538 1.00 91.00 86 LEU A CA 1
ATOM 707 C C . LEU A 1 86 ? 9.824 0.198 5.048 1.00 91.00 86 LEU A C 1
ATOM 709 O O . LEU A 1 86 ? 10.324 1.274 5.355 1.00 91.00 86 LEU A O 1
ATOM 713 N N . ARG A 1 87 ? 10.474 -0.665 4.268 1.00 90.19 87 ARG A N 1
ATOM 714 C CA . ARG A 1 87 ? 11.708 -0.329 3.548 1.00 90.19 87 ARG A CA 1
ATOM 715 C C . ARG A 1 87 ? 11.373 0.519 2.313 1.00 90.19 87 ARG A C 1
ATOM 717 O O . ARG A 1 87 ? 10.269 0.383 1.787 1.00 90.19 87 ARG A O 1
ATOM 724 N N . PRO A 1 88 ? 12.325 1.285 1.745 1.00 89.88 88 PRO A N 1
ATOM 725 C CA . PRO A 1 88 ? 12.060 2.167 0.601 1.00 89.88 88 PRO A CA 1
ATOM 726 C C . PRO A 1 88 ? 11.325 1.488 -0.567 1.00 89.88 88 PRO A C 1
ATOM 728 O O . PRO A 1 88 ? 10.278 1.957 -0.997 1.00 89.88 88 PRO A O 1
ATOM 731 N N . LYS A 1 89 ? 11.789 0.307 -0.995 1.00 91.00 89 LYS A N 1
ATOM 732 C CA . LYS A 1 89 ? 11.140 -0.461 -2.073 1.00 91.00 89 LYS A CA 1
ATOM 733 C C . LYS A 1 89 ? 9.784 -1.067 -1.681 1.00 91.00 89 LYS A C 1
ATOM 735 O O . LYS A 1 89 ? 8.969 -1.339 -2.552 1.00 91.00 89 LYS A O 1
ATOM 740 N N . GLU A 1 90 ? 9.525 -1.302 -0.393 1.00 94.94 90 GLU A N 1
ATOM 741 C CA . GLU A 1 90 ? 8.196 -1.737 0.066 1.00 94.94 90 GLU A CA 1
ATOM 742 C C . GLU A 1 90 ? 7.189 -0.584 -0.049 1.00 94.94 90 GLU A C 1
ATOM 744 O O . GLU A 1 90 ? 6.085 -0.809 -0.544 1.00 94.94 90 GLU A O 1
ATOM 749 N N . HIS A 1 91 ? 7.594 0.644 0.309 1.00 94.00 91 HIS A N 1
ATOM 750 C CA . HIS A 1 91 ? 6.799 1.850 0.048 1.00 94.00 91 HIS A CA 1
ATOM 751 C C . HIS A 1 91 ? 6.503 2.010 -1.444 1.00 94.00 91 HIS A C 1
ATOM 753 O O . HIS A 1 91 ? 5.358 2.239 -1.815 1.00 94.00 91 HIS A O 1
ATOM 759 N N . ASP A 1 92 ? 7.510 1.841 -2.304 1.00 94.06 92 ASP A N 1
ATOM 760 C CA . ASP A 1 92 ? 7.347 2.015 -3.752 1.00 94.06 92 ASP A CA 1
ATOM 761 C C . ASP A 1 92 ? 6.334 1.021 -4.347 1.00 94.06 92 ASP A C 1
ATOM 763 O O . ASP A 1 92 ? 5.480 1.408 -5.147 1.00 94.06 92 ASP A O 1
ATOM 767 N N . VAL A 1 93 ? 6.377 -0.252 -3.928 1.00 95.81 93 VAL A N 1
ATOM 768 C CA . VAL A 1 93 ? 5.401 -1.267 -4.366 1.00 95.81 93 VAL A CA 1
ATOM 769 C C . VAL A 1 93 ? 3.993 -0.927 -3.876 1.00 95.81 93 VAL A C 1
ATOM 771 O O . VAL A 1 93 ? 3.052 -0.988 -4.669 1.00 95.81 93 VAL A O 1
ATOM 774 N N . LEU A 1 94 ? 3.839 -0.544 -2.604 1.00 96.44 94 LEU A N 1
ATOM 775 C CA . LEU A 1 94 ? 2.540 -0.155 -2.049 1.00 96.44 94 LEU A CA 1
ATOM 776 C C . LEU A 1 94 ? 1.962 1.060 -2.789 1.00 96.44 94 LEU A C 1
ATOM 778 O O . LEU A 1 94 ? 0.816 1.017 -3.231 1.00 96.44 94 LEU A O 1
ATOM 782 N N . THR A 1 95 ? 2.771 2.099 -3.004 1.00 94.81 95 THR A N 1
ATOM 783 C CA . THR A 1 95 ? 2.388 3.297 -3.760 1.00 94.81 95 THR A CA 1
ATOM 784 C C . THR A 1 95 ? 2.003 2.955 -5.199 1.00 94.81 95 THR A C 1
ATOM 786 O O . THR A 1 95 ? 0.974 3.418 -5.684 1.00 94.81 95 THR A O 1
ATOM 789 N N . CYS A 1 96 ? 2.767 2.100 -5.886 1.00 94.44 96 CYS A N 1
ATOM 790 C CA . CYS A 1 96 ? 2.454 1.682 -7.256 1.00 94.44 96 CYS A CA 1
ATOM 791 C C . CYS A 1 96 ? 1.067 1.022 -7.364 1.00 94.44 96 CYS A C 1
ATOM 793 O O . CYS A 1 96 ? 0.322 1.273 -8.320 1.00 94.44 96 CYS A O 1
ATOM 795 N N . LEU A 1 97 ? 0.718 0.173 -6.395 1.00 95.06 97 LEU A N 1
ATOM 796 C CA . LEU A 1 97 ? -0.590 -0.477 -6.334 1.00 95.06 97 LEU A CA 1
ATOM 797 C C . LEU A 1 97 ? -1.698 0.524 -5.973 1.00 95.06 97 LEU A C 1
ATOM 799 O O . LEU A 1 97 ? -2.733 0.545 -6.635 1.00 95.06 97 LEU A O 1
ATOM 803 N N . ALA A 1 98 ? -1.457 1.396 -4.992 1.00 93.38 98 ALA A N 1
ATOM 804 C CA . ALA A 1 98 ? -2.413 2.409 -4.548 1.00 93.38 98 ALA A CA 1
ATOM 805 C C . ALA A 1 98 ? -2.787 3.404 -5.652 1.00 93.38 98 ALA A C 1
ATOM 807 O O . ALA A 1 98 ? -3.966 3.665 -5.877 1.00 93.38 98 ALA A O 1
ATOM 808 N N . LEU A 1 99 ? -1.806 3.883 -6.421 1.00 89.00 99 LEU A N 1
ATOM 809 C CA . LEU A 1 99 ? -2.043 4.781 -7.557 1.00 89.00 99 LEU A CA 1
ATOM 810 C C . LEU A 1 99 ? -2.862 4.131 -8.679 1.00 89.00 99 LEU A C 1
ATOM 812 O O . LEU A 1 99 ? -3.451 4.826 -9.503 1.00 89.00 99 LEU A O 1
ATOM 816 N N . SER A 1 100 ? -2.918 2.799 -8.714 1.00 89.88 100 SER A N 1
ATOM 817 C CA . SER A 1 100 ? -3.746 2.068 -9.673 1.00 89.88 100 SER A CA 1
ATOM 818 C C . SER A 1 100 ? -5.212 1.959 -9.225 1.00 89.88 100 SER A C 1
ATOM 820 O O . SER A 1 100 ? -6.034 1.477 -10.000 1.00 89.88 100 SER A O 1
ATOM 822 N N . ASN A 1 101 ? -5.547 2.444 -8.019 1.00 85.81 101 ASN A N 1
ATOM 823 C CA . ASN A 1 101 ? -6.899 2.634 -7.481 1.00 85.81 101 ASN A CA 1
ATOM 824 C C . ASN A 1 101 ? -7.831 1.427 -7.699 1.00 85.81 101 ASN A C 1
ATOM 826 O O . ASN A 1 101 ? -8.874 1.532 -8.345 1.00 85.81 101 ASN A O 1
ATOM 830 N N . GLY A 1 102 ? -7.398 0.249 -7.244 1.00 87.25 102 GLY A N 1
ATOM 831 C CA . GLY A 1 102 ? -8.156 -0.998 -7.384 1.00 87.25 102 GLY A CA 1
ATOM 832 C C . GLY A 1 102 ? -8.113 -1.642 -8.775 1.00 87.25 102 GLY A C 1
ATOM 833 O O . GLY A 1 102 ? -8.764 -2.656 -9.001 1.00 87.25 102 GLY A O 1
ATOM 834 N N . LYS A 1 103 ? -7.342 -1.121 -9.737 1.00 91.25 103 LYS A N 1
ATOM 835 C CA . LYS A 1 103 ? -7.100 -1.821 -11.012 1.00 91.25 103 LYS A CA 1
ATOM 836 C C . LYS A 1 103 ? -6.037 -2.907 -10.850 1.00 91.25 103 LYS A C 1
ATOM 838 O O . LYS A 1 103 ? -5.119 -2.785 -10.040 1.00 91.25 103 LYS A O 1
ATOM 843 N N . ILE A 1 104 ? -6.139 -3.954 -11.670 1.00 95.88 104 ILE A N 1
ATOM 844 C CA . ILE A 1 104 ? -5.114 -5.001 -11.737 1.00 95.88 104 ILE A CA 1
ATOM 845 C C . ILE A 1 104 ? -3.845 -4.412 -12.351 1.00 95.88 104 ILE A C 1
ATOM 847 O O . ILE A 1 104 ? -3.872 -3.881 -13.462 1.00 95.88 104 ILE A O 1
ATOM 851 N N . VAL A 1 105 ? -2.729 -4.550 -11.642 1.00 96.06 105 VAL A N 1
ATOM 852 C CA . VAL A 1 105 ? -1.403 -4.132 -12.090 1.00 96.06 105 VAL A CA 1
ATOM 853 C C . VAL A 1 105 ? -0.587 -5.373 -12.454 1.00 96.06 105 VAL A C 1
ATOM 855 O O . VAL A 1 105 ? -0.320 -6.208 -11.581 1.00 96.06 105 VAL A O 1
ATOM 858 N N . PRO A 1 106 ? -0.159 -5.519 -13.721 1.00 96.56 106 PRO A N 1
ATOM 859 C CA . PRO A 1 106 ? 0.681 -6.632 -14.131 1.00 96.56 106 PRO A CA 1
ATOM 860 C C . PRO A 1 106 ? 1.995 -6.681 -13.364 1.00 96.56 106 PRO A C 1
ATOM 862 O O . PRO A 1 106 ? 2.615 -5.656 -13.077 1.00 96.56 106 PRO A O 1
ATOM 865 N N . LYS A 1 107 ? 2.473 -7.900 -13.096 1.00 95.44 107 LYS A N 1
ATOM 866 C CA . LYS A 1 107 ? 3.736 -8.128 -12.380 1.00 95.44 107 LYS A CA 1
ATOM 867 C C . LYS A 1 107 ? 4.912 -7.397 -13.038 1.00 95.44 107 LYS A C 1
ATOM 869 O O . LYS A 1 107 ? 5.737 -6.829 -12.330 1.00 95.44 107 LYS A O 1
ATOM 874 N N . ARG A 1 108 ? 4.960 -7.383 -14.375 1.00 92.75 108 ARG A N 1
ATOM 875 C CA . ARG A 1 108 ? 5.984 -6.655 -15.136 1.00 92.75 108 ARG A CA 1
ATOM 876 C C . ARG A 1 108 ? 5.857 -5.141 -14.972 1.00 92.75 108 ARG A C 1
ATOM 878 O O . ARG A 1 108 ? 6.839 -4.497 -14.663 1.00 92.75 108 ARG A O 1
ATOM 885 N N . THR A 1 109 ? 4.647 -4.592 -15.018 1.00 93.75 109 THR A N 1
ATOM 886 C CA . THR A 1 109 ? 4.419 -3.159 -14.785 1.00 93.75 109 THR A CA 1
ATOM 887 C C . THR A 1 109 ? 4.865 -2.705 -13.393 1.00 93.75 109 THR A C 1
ATOM 889 O O . THR A 1 109 ? 5.454 -1.637 -13.266 1.00 93.75 109 THR A O 1
ATOM 892 N N . ILE A 1 110 ? 4.614 -3.503 -12.346 1.00 94.44 110 ILE A N 1
ATOM 893 C CA . ILE A 1 110 ? 5.114 -3.195 -10.992 1.00 94.44 110 ILE A CA 1
ATOM 894 C C . ILE A 1 110 ? 6.643 -3.216 -10.982 1.00 94.44 110 ILE A C 1
ATOM 896 O O . ILE A 1 110 ? 7.264 -2.324 -10.411 1.00 94.44 110 ILE A O 1
ATOM 900 N N . TYR A 1 111 ? 7.237 -4.227 -11.619 1.00 94.06 111 TYR A N 1
ATOM 901 C CA . TYR A 1 111 ? 8.684 -4.349 -11.736 1.00 94.06 111 TYR A CA 1
ATOM 902 C C . TYR A 1 111 ? 9.299 -3.117 -12.412 1.00 94.06 111 TYR A C 1
ATOM 904 O O . TYR A 1 111 ? 10.144 -2.453 -11.818 1.00 94.06 111 TYR A O 1
ATOM 912 N N . ASP A 1 112 ? 8.809 -2.773 -13.601 1.00 90.69 112 ASP A N 1
ATOM 913 C CA . ASP A 1 112 ? 9.336 -1.684 -14.421 1.00 90.69 112 ASP A CA 1
ATOM 914 C C . ASP A 1 112 ? 9.215 -0.334 -13.694 1.00 90.69 112 ASP A C 1
ATOM 916 O O . ASP A 1 112 ? 10.157 0.449 -13.695 1.00 90.69 112 ASP A O 1
ATOM 920 N N . ARG A 1 113 ? 8.092 -0.076 -13.003 1.00 90.69 113 ARG A N 1
ATOM 921 C CA . ARG A 1 113 ? 7.866 1.186 -12.270 1.00 90.69 113 ARG A CA 1
ATOM 922 C C . ARG A 1 113 ? 8.708 1.334 -11.007 1.00 90.69 113 ARG A C 1
ATOM 924 O O . ARG A 1 113 ? 9.050 2.451 -10.637 1.00 90.69 113 ARG A O 1
ATOM 931 N N . VAL A 1 114 ? 8.968 0.238 -10.296 1.00 92.56 114 VAL A N 1
ATOM 932 C CA . VAL A 1 114 ? 9.660 0.288 -8.998 1.00 92.56 114 VAL A CA 1
ATOM 933 C C . VAL A 1 114 ? 11.168 0.102 -9.159 1.00 92.56 114 VAL A C 1
ATOM 935 O O . VAL A 1 114 ? 11.932 0.661 -8.374 1.00 92.56 114 VAL A O 1
ATOM 938 N N . TRP A 1 115 ? 11.615 -0.663 -10.153 1.00 90.19 115 TRP A N 1
ATOM 939 C CA . TRP A 1 115 ? 13.026 -0.994 -10.369 1.00 90.19 115 TRP A CA 1
ATOM 940 C C . TRP A 1 115 ? 13.611 -0.440 -11.673 1.00 90.19 115 TRP A C 1
ATOM 942 O O . TRP A 1 115 ? 14.788 -0.655 -11.904 1.00 90.19 115 TRP A O 1
ATOM 952 N N . ASN A 1 116 ? 12.854 0.287 -12.508 1.00 82.50 116 ASN A N 1
ATOM 953 C CA . ASN A 1 116 ? 13.369 1.015 -13.683 1.00 82.50 116 ASN A CA 1
ATOM 954 C C . ASN A 1 116 ? 14.323 0.203 -14.590 1.00 82.50 116 ASN A C 1
ATOM 956 O O . ASN A 1 116 ? 15.275 0.753 -15.134 1.00 82.50 116 ASN A O 1
ATOM 960 N N . ASN A 1 117 ? 14.059 -1.095 -14.776 1.00 67.94 117 ASN A N 1
ATOM 961 C CA . ASN A 1 117 ? 14.914 -2.028 -15.525 1.00 67.94 117 ASN A CA 1
ATOM 962 C C . ASN A 1 117 ? 16.303 -2.314 -14.921 1.00 67.94 117 ASN A C 1
ATOM 964 O O . ASN A 1 117 ? 17.211 -2.678 -15.666 1.00 67.94 117 ASN A O 1
ATOM 968 N N . ASP A 1 118 ? 16.469 -2.251 -13.596 1.00 74.94 118 ASP A N 1
ATOM 969 C CA . ASP A 1 118 ? 17.581 -2.949 -12.934 1.00 74.94 118 ASP A CA 1
ATOM 970 C C . ASP A 1 118 ? 17.653 -4.406 -13.455 1.00 74.94 118 ASP A C 1
ATOM 972 O O . ASP A 1 118 ? 16.620 -5.005 -13.765 1.00 74.94 118 ASP A O 1
ATOM 976 N N . GLU A 1 119 ? 18.835 -5.026 -13.537 1.00 73.69 119 GLU A N 1
ATOM 977 C CA . GLU A 1 119 ? 18.991 -6.440 -13.948 1.00 73.69 119 GLU A CA 1
ATOM 978 C C . GLU A 1 119 ? 18.586 -7.429 -12.830 1.00 73.69 119 GLU A C 1
ATOM 980 O O . GLU A 1 119 ? 19.292 -8.377 -12.482 1.00 73.69 119 GLU A O 1
ATOM 985 N N . LEU A 1 120 ? 17.429 -7.201 -12.210 1.00 82.06 120 LEU A N 1
ATOM 986 C CA . LEU A 1 120 ? 16.851 -8.066 -11.189 1.00 82.06 120 LEU A CA 1
ATOM 987 C C . LEU A 1 120 ? 15.833 -9.046 -11.789 1.00 82.06 120 LEU A C 1
ATOM 989 O O . LEU A 1 120 ? 15.457 -9.022 -12.960 1.00 82.06 120 LEU A O 1
ATOM 993 N N . LYS A 1 121 ? 15.369 -9.978 -10.953 1.00 85.88 121 LYS A N 1
ATOM 994 C CA . LYS A 1 121 ? 14.374 -10.981 -11.352 1.00 85.88 121 LYS A CA 1
ATOM 995 C C . LYS A 1 121 ? 12.956 -10.456 -11.121 1.00 85.88 121 LYS A C 1
ATOM 997 O O . LYS A 1 121 ? 12.651 -9.886 -10.077 1.00 85.88 121 LYS A O 1
ATOM 1002 N N . LEU A 1 122 ? 12.009 -10.810 -11.993 1.00 85.75 122 LEU A N 1
ATOM 1003 C CA . LEU A 1 122 ? 10.588 -10.524 -11.736 1.00 85.75 122 LEU A CA 1
ATOM 1004 C C . LEU A 1 122 ? 10.082 -11.156 -10.420 1.00 85.75 122 LEU A C 1
ATOM 1006 O O . LEU A 1 122 ? 9.087 -10.708 -9.855 1.00 85.75 122 LEU A O 1
ATOM 1010 N N . THR A 1 123 ? 10.745 -12.195 -9.898 1.00 90.44 123 THR A N 1
ATOM 1011 C CA . THR A 1 123 ? 10.400 -12.835 -8.614 1.00 90.44 123 THR A CA 1
ATOM 1012 C C . THR A 1 123 ? 10.466 -11.886 -7.417 1.00 90.44 123 THR A C 1
ATOM 1014 O O . THR A 1 123 ? 9.769 -12.134 -6.433 1.00 90.44 123 THR A O 1
ATOM 1017 N N . PHE A 1 124 ? 11.212 -10.780 -7.505 1.00 91.44 124 PHE A N 1
ATOM 1018 C CA . PHE A 1 124 ? 11.257 -9.765 -6.454 1.00 91.44 124 PHE A CA 1
ATOM 1019 C C . PHE A 1 124 ? 9.877 -9.159 -6.187 1.00 91.44 124 PHE A C 1
ATOM 1021 O O . PHE A 1 124 ? 9.491 -9.055 -5.027 1.00 91.44 124 PHE A O 1
ATOM 1028 N N . VAL A 1 125 ? 9.069 -8.890 -7.219 1.00 94.12 125 VAL A N 1
ATOM 1029 C CA . VAL A 1 125 ? 7.696 -8.379 -7.033 1.00 94.12 125 VAL A CA 1
ATOM 1030 C C . VAL A 1 125 ? 6.889 -9.302 -6.117 1.00 94.12 125 VAL A C 1
ATOM 1032 O O . VAL A 1 125 ? 6.256 -8.849 -5.169 1.00 94.12 125 VAL A O 1
ATOM 1035 N N . THR A 1 126 ? 6.975 -10.616 -6.335 1.00 95.06 126 THR A N 1
ATOM 1036 C CA . THR A 1 126 ? 6.262 -11.604 -5.515 1.00 95.06 126 THR A CA 1
ATOM 1037 C C . THR A 1 126 ? 6.766 -11.622 -4.068 1.00 95.06 126 THR A C 1
ATOM 1039 O O . THR A 1 126 ? 5.957 -11.699 -3.146 1.00 95.06 126 THR A O 1
ATOM 1042 N N . GLN A 1 127 ? 8.078 -11.491 -3.848 1.00 96.25 127 GLN A N 1
ATOM 1043 C CA . GLN A 1 127 ? 8.650 -11.409 -2.498 1.00 96.25 127 GLN A CA 1
ATOM 1044 C C . GLN A 1 127 ? 8.213 -10.140 -1.759 1.00 96.25 127 GLN A C 1
ATOM 1046 O O . GLN A 1 127 ? 7.911 -10.196 -0.570 1.00 96.25 127 GLN A O 1
ATOM 1051 N N . TYR A 1 128 ? 8.171 -8.997 -2.446 1.00 96.56 128 TYR A N 1
ATOM 1052 C CA . TYR A 1 128 ? 7.755 -7.728 -1.849 1.00 96.56 128 TYR A CA 1
ATOM 1053 C C . TYR A 1 128 ? 6.258 -7.703 -1.540 1.00 96.56 128 TYR A C 1
ATOM 1055 O O . TYR A 1 128 ? 5.884 -7.278 -0.451 1.00 96.56 128 TYR A O 1
ATOM 1063 N N . VAL A 1 129 ? 5.412 -8.254 -2.416 1.00 96.94 129 VAL A N 1
ATOM 1064 C CA . VAL A 1 129 ? 3.985 -8.457 -2.110 1.00 96.94 129 VAL A CA 1
ATOM 1065 C C . VAL A 1 129 ? 3.816 -9.357 -0.884 1.00 96.94 129 VAL A C 1
ATOM 1067 O O . VAL A 1 129 ? 3.037 -9.035 0.009 1.00 96.94 129 VAL A O 1
ATOM 1070 N N . HIS A 1 130 ? 4.582 -10.448 -0.783 1.00 96.81 130 HIS A N 1
ATOM 1071 C CA . HIS A 1 130 ? 4.548 -11.315 0.398 1.00 96.81 130 HIS A CA 1
ATOM 1072 C C . HIS A 1 130 ? 4.957 -10.571 1.683 1.00 96.81 130 HIS A C 1
ATOM 1074 O O . HIS A 1 130 ? 4.295 -10.710 2.711 1.00 96.81 130 HIS A O 1
ATOM 1080 N N . LYS A 1 131 ? 6.010 -9.743 1.631 1.00 97.12 131 LYS A N 1
ATOM 1081 C CA . LYS A 1 131 ? 6.440 -8.914 2.770 1.00 97.12 131 LYS A CA 1
ATOM 1082 C C . LYS A 1 131 ? 5.375 -7.901 3.184 1.00 97.12 131 LYS A C 1
ATOM 1084 O O . LYS A 1 131 ? 5.108 -7.781 4.376 1.00 97.12 131 LYS A O 1
ATOM 1089 N N . LEU A 1 132 ? 4.750 -7.219 2.222 1.00 96.88 132 LEU A N 1
ATOM 1090 C CA . LEU A 1 132 ? 3.659 -6.280 2.491 1.00 96.88 132 LEU A CA 1
ATOM 1091 C C . LEU A 1 132 ? 2.490 -6.983 3.177 1.00 96.88 132 LEU A C 1
ATOM 1093 O O . LEU A 1 132 ? 2.053 -6.523 4.225 1.00 96.88 132 LEU A O 1
ATOM 1097 N N . ARG A 1 133 ? 2.064 -8.147 2.672 1.00 96.25 133 ARG A N 1
ATOM 1098 C CA . ARG A 1 133 ? 0.990 -8.930 3.298 1.00 96.25 133 ARG A CA 1
ATOM 1099 C C . ARG A 1 133 ? 1.309 -9.361 4.727 1.00 96.25 133 ARG A C 1
ATOM 1101 O O . ARG A 1 133 ? 0.451 -9.320 5.601 1.00 96.25 133 ARG A O 1
ATOM 1108 N N . LYS A 1 134 ? 2.562 -9.748 4.988 1.00 95.56 134 LYS A N 1
ATOM 1109 C CA . LYS A 1 134 ? 3.008 -10.118 6.338 1.00 95.56 134 LYS A CA 1
ATOM 1110 C C . LYS A 1 134 ? 2.938 -8.942 7.319 1.00 95.56 134 LYS A C 1
ATOM 1112 O O . LYS A 1 134 ? 2.718 -9.172 8.501 1.00 95.56 134 LYS A O 1
ATOM 1117 N N . LYS A 1 135 ? 3.161 -7.714 6.843 1.00 94.00 135 LYS A N 1
ATOM 1118 C CA . LYS A 1 135 ? 3.165 -6.510 7.683 1.00 94.00 135 LYS A CA 1
ATOM 1119 C C . LYS A 1 135 ? 1.783 -5.878 7.835 1.00 94.00 135 LYS A C 1
ATOM 1121 O O . LYS A 1 135 ? 1.472 -5.409 8.916 1.00 94.00 135 LYS A O 1
ATOM 1126 N N . LEU A 1 136 ? 0.992 -5.842 6.764 1.00 92.81 136 LEU A N 1
ATOM 1127 C CA . LEU A 1 136 ? -0.219 -5.019 6.668 1.00 92.81 136 LEU A CA 1
ATOM 1128 C C . LEU A 1 136 ? -1.528 -5.820 6.656 1.00 92.81 136 LEU A C 1
ATOM 1130 O O . LEU A 1 136 ? -2.584 -5.213 6.780 1.00 92.81 136 LEU A O 1
ATOM 1134 N N . GLY A 1 137 ? -1.470 -7.145 6.488 1.00 92.12 137 GLY A N 1
ATOM 1135 C CA . GLY A 1 137 ? -2.646 -8.010 6.349 1.00 92.12 137 GLY A CA 1
ATOM 1136 C C . GLY A 1 137 ? -2.624 -8.815 5.049 1.00 92.12 137 GLY A C 1
ATOM 1137 O O . GLY A 1 137 ? -2.072 -8.389 4.038 1.00 92.12 137 GLY A O 1
ATOM 1138 N N . GLN A 1 138 ? -3.190 -10.021 5.051 1.00 91.19 138 GLN A N 1
ATOM 1139 C CA . GLN A 1 138 ? -3.164 -10.885 3.858 1.00 91.19 138 GLN A CA 1
ATOM 1140 C C . GLN A 1 138 ? -4.122 -10.413 2.760 1.00 91.19 138 GLN A C 1
ATOM 1142 O O . GLN A 1 138 ? -3.849 -10.603 1.575 1.00 91.19 138 GLN A O 1
ATOM 1147 N N . ASP A 1 139 ? -5.217 -9.795 3.173 1.00 90.38 139 ASP A N 1
ATOM 1148 C CA . ASP A 1 139 ? -6.342 -9.332 2.372 1.00 90.38 139 ASP A CA 1
ATOM 1149 C C . ASP A 1 139 ? -6.078 -8.003 1.657 1.00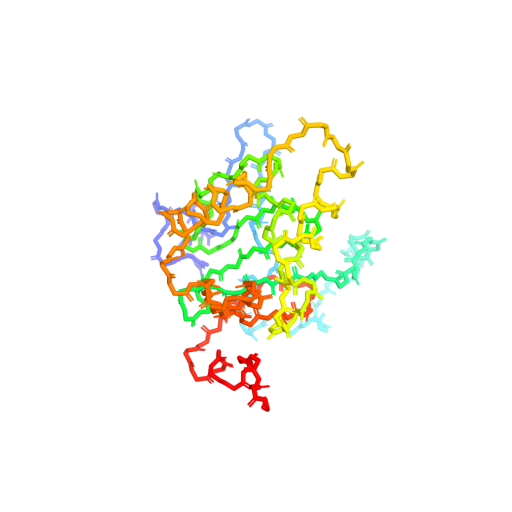 90.38 139 ASP A C 1
ATOM 1151 O O . ASP A 1 139 ? -6.742 -7.725 0.670 1.00 90.38 139 ASP A O 1
ATOM 1155 N N . ILE A 1 140 ? -5.068 -7.224 2.064 1.00 93.50 140 ILE A N 1
ATOM 1156 C CA . ILE A 1 140 ? -4.816 -5.891 1.484 1.00 93.50 140 ILE A CA 1
ATOM 1157 C C . ILE A 1 140 ? -4.417 -5.916 0.002 1.00 93.50 140 ILE A C 1
ATOM 1159 O O . ILE A 1 140 ? -4.555 -4.919 -0.705 1.00 93.50 140 ILE A O 1
ATOM 1163 N N . ILE A 1 141 ? -3.879 -7.040 -0.480 1.00 95.50 141 ILE A N 1
ATOM 1164 C CA . ILE A 1 141 ? -3.453 -7.213 -1.870 1.00 95.50 141 ILE A CA 1
ATOM 1165 C C . ILE A 1 141 ? -3.997 -8.543 -2.369 1.00 95.50 141 ILE A C 1
ATOM 1167 O O . ILE A 1 141 ? -3.596 -9.596 -1.870 1.00 95.50 141 ILE A O 1
ATOM 1171 N N . GLU A 1 142 ? -4.790 -8.523 -3.431 1.00 95.81 142 GLU A N 1
ATOM 1172 C CA . GLU A 1 142 ? -5.249 -9.714 -4.137 1.00 95.81 142 GLU A CA 1
ATOM 1173 C C . GLU A 1 142 ? -4.247 -10.134 -5.223 1.00 95.81 142 GLU A C 1
ATOM 1175 O O . GLU A 1 142 ? -3.667 -9.308 -5.935 1.00 95.81 142 GLU A O 1
ATOM 1180 N N . THR A 1 143 ? -4.035 -11.446 -5.364 1.00 96.62 143 THR A N 1
ATOM 1181 C CA . THR A 1 143 ? -3.357 -12.011 -6.537 1.00 96.62 143 THR A CA 1
ATOM 1182 C C . THR A 1 143 ? -4.406 -12.393 -7.575 1.00 96.62 143 THR A C 1
ATOM 1184 O O . THR A 1 143 ? -5.139 -13.356 -7.369 1.00 96.62 143 THR A O 1
ATOM 1187 N N . VAL A 1 144 ? -4.406 -11.729 -8.731 1.00 95.62 144 VAL A N 1
ATOM 1188 C CA . VAL A 1 144 ? -5.230 -12.147 -9.871 1.00 95.62 144 VAL A CA 1
ATOM 1189 C C . VAL A 1 144 ? -4.374 -13.016 -10.785 1.00 95.62 144 VAL A C 1
ATOM 1191 O O . VAL A 1 144 ? -3.448 -12.523 -11.437 1.00 95.62 144 VAL A O 1
ATOM 1194 N N . LYS A 1 145 ? -4.652 -14.327 -10.793 1.00 91.69 145 LYS A N 1
ATOM 1195 C CA . LYS A 1 145 ? -3.860 -15.344 -11.506 1.00 91.69 145 LYS A CA 1
ATOM 1196 C C . LYS A 1 145 ? -3.583 -14.911 -12.951 1.00 91.69 145 LYS A C 1
ATOM 1198 O O . LYS A 1 145 ? -4.480 -14.428 -13.630 1.00 91.69 145 LYS A O 1
ATOM 1203 N N . GLU A 1 146 ? -2.319 -15.026 -13.368 1.00 92.19 146 GLU A N 1
ATOM 1204 C CA . GLU A 1 146 ? -1.788 -14.637 -14.694 1.00 92.19 146 GLU A CA 1
ATOM 1205 C C . GLU A 1 146 ? -1.915 -13.150 -15.079 1.00 92.19 146 GLU A C 1
ATOM 1207 O O . GLU A 1 146 ? -1.233 -12.704 -15.999 1.00 92.19 146 GLU A O 1
ATOM 1212 N N . ARG A 1 147 ? -2.694 -12.345 -14.344 1.00 93.75 147 ARG A N 1
ATOM 1213 C CA . ARG A 1 147 ? -2.926 -10.923 -14.640 1.00 93.75 147 ARG A CA 1
ATOM 1214 C C . ARG A 1 147 ? -2.110 -9.979 -13.764 1.00 93.75 147 ARG A C 1
ATOM 1216 O O . ARG A 1 147 ? -1.736 -8.912 -14.239 1.00 93.75 147 ARG A O 1
ATOM 1223 N N . GLY A 1 148 ? -1.799 -10.355 -12.522 1.00 96.12 148 GLY A N 1
ATOM 1224 C CA . GLY A 1 148 ? -0.948 -9.570 -11.623 1.00 96.12 148 GLY A CA 1
ATOM 1225 C C . GLY A 1 148 ? -1.523 -9.405 -10.220 1.00 96.12 148 GLY A C 1
ATOM 1226 O O . GLY A 1 148 ? -1.988 -10.371 -9.616 1.00 96.12 148 GLY A O 1
ATOM 1227 N N . TYR A 1 149 ? -1.447 -8.184 -9.693 1.00 97.25 149 TYR A N 1
ATOM 1228 C CA . TYR A 1 149 ? -1.842 -7.858 -8.323 1.00 97.25 149 TYR A CA 1
ATOM 1229 C C . TYR A 1 149 ? -2.805 -6.679 -8.290 1.00 97.25 149 TYR A C 1
ATOM 1231 O O . TYR A 1 149 ? -2.736 -5.794 -9.142 1.00 97.25 149 TYR A O 1
ATOM 1239 N N . ARG A 1 150 ? -3.682 -6.655 -7.292 1.00 95.38 150 ARG A N 1
ATOM 1240 C CA . ARG A 1 150 ? -4.654 -5.585 -7.075 1.00 95.38 150 ARG A CA 1
ATOM 1241 C C . ARG A 1 150 ? -4.671 -5.198 -5.604 1.00 95.38 150 ARG A C 1
ATOM 1243 O O . ARG A 1 150 ? -4.515 -6.063 -4.750 1.00 95.38 150 ARG A O 1
ATOM 1250 N N . LEU A 1 151 ? -4.803 -3.906 -5.323 1.00 94.44 151 LEU A N 1
ATOM 1251 C CA . LEU A 1 151 ? -4.974 -3.417 -3.958 1.00 94.44 151 LEU A CA 1
ATOM 1252 C C . LEU A 1 151 ? -6.457 -3.459 -3.584 1.00 94.44 151 LEU A C 1
ATOM 1254 O O . LEU A 1 151 ? -7.270 -2.861 -4.285 1.00 94.44 151 LEU A O 1
ATOM 1258 N N . GLU A 1 152 ? -6.773 -4.105 -2.468 1.00 92.56 152 GLU A N 1
ATOM 1259 C CA . GLU A 1 152 ? -8.131 -4.264 -1.928 1.00 92.56 152 GLU A CA 1
ATOM 1260 C C . GLU A 1 152 ? -8.361 -3.278 -0.772 1.00 92.56 152 GLU A C 1
ATOM 1262 O O . GLU A 1 152 ? -8.832 -3.623 0.310 1.00 92.56 152 GLU A O 1
ATOM 1267 N N . CYS A 1 153 ? -7.936 -2.029 -0.959 1.00 89.56 153 CYS A N 1
ATOM 1268 C CA . CYS A 1 153 ? -8.006 -0.990 0.064 1.00 89.56 153 CYS A CA 1
ATOM 1269 C C . CYS A 1 153 ? -8.572 0.301 -0.536 1.00 89.56 153 CYS A C 1
ATOM 1271 O O . CYS A 1 153 ? -8.210 0.646 -1.666 1.00 89.56 153 CYS A O 1
ATOM 1273 N N . PRO A 1 154 ? -9.413 1.052 0.199 1.00 89.06 154 PRO A N 1
ATOM 1274 C CA . PRO A 1 154 ? -9.839 2.373 -0.236 1.00 89.06 154 PRO A CA 1
ATOM 1275 C C . PRO A 1 154 ? -8.643 3.318 -0.341 1.00 89.06 154 PRO A C 1
ATOM 1277 O O . PRO A 1 154 ? -7.833 3.416 0.587 1.00 89.06 154 PRO A O 1
ATOM 1280 N N . VAL A 1 155 ? -8.573 4.046 -1.453 1.00 91.56 155 VAL A N 1
ATOM 1281 C CA . VAL A 1 155 ? -7.602 5.119 -1.674 1.00 91.56 155 VAL A CA 1
ATOM 1282 C C . VAL A 1 155 ? -8.368 6.432 -1.753 1.00 91.56 155 VAL A C 1
ATOM 1284 O O . VAL A 1 155 ? -9.214 6.615 -2.626 1.00 91.56 155 VAL A O 1
ATOM 1287 N N . ILE A 1 156 ? -8.114 7.334 -0.809 1.00 86.62 156 ILE A N 1
ATOM 1288 C CA . ILE A 1 156 ? -8.888 8.565 -0.635 1.00 86.62 156 ILE A CA 1
ATOM 1289 C C . ILE A 1 156 ? -7.935 9.741 -0.562 1.00 86.62 156 ILE A C 1
ATOM 1291 O O . ILE A 1 156 ? -6.934 9.706 0.152 1.00 86.62 156 ILE A O 1
ATOM 1295 N N . LYS A 1 157 ? -8.287 10.807 -1.270 1.00 85.31 157 LYS A N 1
ATOM 1296 C CA . LYS A 1 157 ? -7.607 12.084 -1.145 1.00 85.31 157 LYS A CA 1
ATOM 1297 C C . LYS A 1 157 ? -8.225 12.919 -0.028 1.00 85.31 157 LYS A C 1
ATOM 1299 O O . LYS A 1 157 ? -9.447 12.963 0.104 1.00 85.31 157 LYS A O 1
ATOM 1304 N N . SER A 1 158 ? -7.391 13.510 0.818 1.00 77.56 158 SER A N 1
ATOM 1305 C CA . SER A 1 158 ? -7.825 14.310 1.963 1.00 77.56 158 SER A CA 1
ATOM 1306 C C . SER A 1 158 ? -6.719 15.263 2.412 1.00 77.56 158 SER A C 1
ATOM 1308 O O . SER A 1 158 ? -5.538 15.013 2.199 1.00 77.56 158 SER A O 1
ATOM 1310 N N . HIS A 1 159 ? -7.095 16.341 3.094 1.00 71.44 159 HIS A N 1
ATOM 1311 C CA . HIS A 1 159 ? -6.155 17.262 3.743 1.00 71.44 159 HIS A CA 1
ATOM 1312 C C . HIS A 1 159 ? -5.683 16.777 5.130 1.00 71.44 159 HIS A C 1
ATOM 1314 O O . HIS A 1 159 ? -4.911 17.466 5.790 1.00 71.44 159 HIS A O 1
ATOM 1320 N N . CYS A 1 160 ? -6.193 15.641 5.616 1.00 64.25 160 CYS A N 1
ATOM 1321 C CA . CYS A 1 160 ? -5.684 14.946 6.801 1.00 64.25 160 CYS A CA 1
ATOM 1322 C C . CYS A 1 160 ? -6.081 13.467 6.807 1.00 64.25 160 CYS A C 1
ATOM 1324 O O . CYS A 1 160 ? -7.006 13.051 6.099 1.00 64.25 160 CYS A O 1
ATOM 1326 N N . PHE A 1 161 ? -5.469 12.708 7.713 1.00 70.56 161 PHE A N 1
ATOM 1327 C CA . PHE A 1 161 ? -5.999 11.417 8.125 1.00 70.56 161 PHE A CA 1
ATOM 1328 C C . PHE A 1 161 ? -7.275 11.600 8.959 1.00 70.56 161 PHE A C 1
ATOM 1330 O O . PHE A 1 161 ? -7.268 12.332 9.947 1.00 70.56 161 PHE A O 1
ATOM 1337 N N . ASN A 1 162 ? -8.346 10.908 8.566 1.00 69.44 162 ASN A N 1
ATOM 1338 C CA . ASN A 1 162 ? -9.580 10.781 9.336 1.00 69.44 162 ASN A CA 1
ATOM 1339 C C . ASN A 1 162 ? -9.944 9.293 9.412 1.00 69.44 162 ASN A C 1
ATOM 1341 O O . ASN A 1 162 ? -10.186 8.702 8.358 1.00 69.44 162 ASN A O 1
ATOM 1345 N N . PRO A 1 163 ? -9.996 8.676 10.607 1.00 70.38 163 PRO A N 1
ATOM 1346 C CA . PRO A 1 163 ? -10.471 7.306 10.744 1.00 70.38 163 PRO A CA 1
ATOM 1347 C C . PRO A 1 163 ? -11.870 7.145 10.144 1.00 70.38 163 PRO A C 1
ATOM 1349 O O . PRO A 1 163 ? -12.718 8.021 10.305 1.00 70.38 163 PRO A O 1
ATOM 1352 N N . MET A 1 164 ? -12.109 6.021 9.474 1.00 66.44 164 MET A N 1
ATOM 1353 C CA . MET A 1 164 ? -13.413 5.682 8.903 1.00 66.44 164 MET A CA 1
ATOM 1354 C C . MET A 1 164 ? -14.062 4.524 9.651 1.00 66.44 164 MET A C 1
ATOM 1356 O O . MET A 1 164 ? -13.387 3.650 10.197 1.00 66.44 164 MET A O 1
ATOM 1360 N N . THR A 1 165 ? -15.389 4.498 9.617 1.00 70.31 165 THR A N 1
ATOM 1361 C CA . THR A 1 165 ? -16.193 3.344 10.012 1.00 70.31 165 THR A CA 1
ATOM 1362 C C . THR A 1 165 ? -16.145 2.245 8.945 1.00 70.31 165 THR A C 1
ATOM 1364 O O . THR A 1 165 ? -15.917 2.500 7.759 1.00 70.31 165 THR A O 1
ATOM 1367 N N . GLU A 1 166 ? -16.457 1.004 9.330 1.00 68.44 166 GLU A N 1
ATOM 1368 C CA . GLU A 1 166 ? -16.527 -0.114 8.378 1.00 68.44 166 GLU A CA 1
ATOM 1369 C C . GLU A 1 166 ? -17.556 0.108 7.257 1.00 68.44 166 GLU A C 1
ATOM 1371 O O . GLU A 1 166 ? -17.375 -0.376 6.137 1.00 68.44 166 GLU A O 1
ATOM 1376 N N . GLN A 1 167 ? -18.644 0.831 7.542 1.00 67.69 167 GLN A N 1
ATOM 1377 C CA . GLN A 1 167 ? -19.668 1.151 6.547 1.00 67.69 167 GLN A CA 1
ATOM 1378 C C . GLN A 1 167 ? -19.130 2.124 5.493 1.00 67.69 167 GLN A C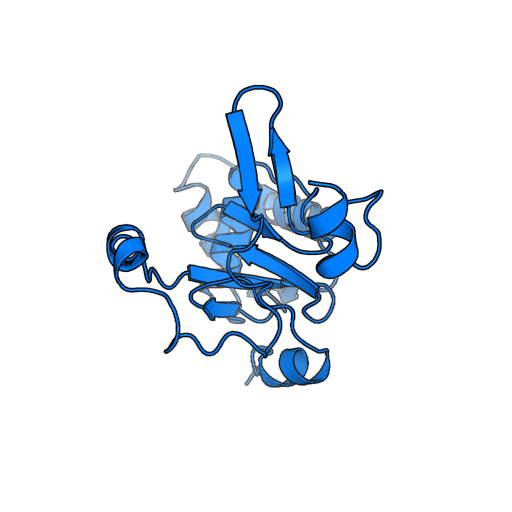 1
ATOM 1380 O O . GLN A 1 167 ? -19.320 1.895 4.298 1.00 67.69 167 GLN A O 1
ATOM 1385 N N . GLU A 1 168 ? -18.411 3.165 5.915 1.00 70.94 168 GLU A N 1
ATOM 1386 C CA . GLU A 1 168 ? -17.768 4.124 5.011 1.00 70.94 168 GLU A CA 1
ATOM 1387 C C . GLU A 1 168 ? -16.677 3.462 4.169 1.00 70.94 168 GLU A C 1
ATOM 1389 O O . GLU A 1 168 ? -16.593 3.707 2.964 1.00 70.94 168 GLU A O 1
ATOM 1394 N N . VAL A 1 169 ? -15.889 2.564 4.771 1.00 73.88 169 VAL A N 1
ATOM 1395 C CA . VAL A 1 169 ? -14.894 1.766 4.044 1.00 73.88 169 VAL A CA 1
ATOM 1396 C C . VAL A 1 169 ? -15.550 0.945 2.948 1.00 73.88 169 VAL A C 1
ATOM 1398 O O . VAL A 1 169 ? -15.134 1.043 1.797 1.00 73.88 169 VAL A O 1
ATOM 1401 N N . LYS A 1 170 ? -16.613 0.193 3.258 1.00 74.94 170 LYS A N 1
ATOM 1402 C CA . LYS A 1 170 ? -17.327 -0.623 2.262 1.00 74.94 170 LYS A CA 1
ATOM 1403 C C . LYS A 1 170 ? -17.880 0.208 1.104 1.00 74.94 170 LYS A C 1
ATOM 1405 O O . LYS A 1 170 ? -17.865 -0.251 -0.033 1.00 74.94 170 LYS A O 1
ATOM 1410 N N . GLN A 1 171 ? -18.340 1.429 1.369 1.00 76.25 171 GLN A N 1
ATOM 1411 C CA . GLN A 1 171 ? -18.841 2.333 0.328 1.00 76.25 171 GLN A CA 1
ATOM 1412 C C . GLN A 1 171 ? -17.731 2.884 -0.576 1.00 76.25 171 GLN A C 1
ATOM 1414 O O . GLN A 1 171 ? -17.994 3.190 -1.738 1.00 76.25 171 GLN A O 1
ATOM 1419 N N . LYS A 1 172 ? -16.510 3.011 -0.046 1.00 79.50 172 LYS A N 1
ATOM 1420 C CA . LYS A 1 172 ? -15.348 3.598 -0.729 1.00 79.50 172 LYS A CA 1
ATOM 1421 C C . LYS A 1 172 ? -14.343 2.563 -1.237 1.00 79.50 172 LYS A C 1
ATOM 1423 O O . LYS A 1 172 ? -13.339 2.948 -1.837 1.00 79.50 172 LYS A O 1
ATOM 1428 N N . LEU A 1 173 ? -14.592 1.271 -1.012 1.00 77.56 173 LEU A N 1
ATOM 1429 C CA . LEU A 1 173 ? -13.830 0.206 -1.653 1.00 77.56 173 LEU A CA 1
ATOM 1430 C C . LEU A 1 173 ? -13.938 0.344 -3.179 1.00 77.56 173 LEU A C 1
ATOM 1432 O O . LEU A 1 173 ? -14.998 0.729 -3.690 1.00 77.56 173 LEU A O 1
ATOM 1436 N N . PRO A 1 174 ? -12.866 0.025 -3.922 1.00 71.69 174 PRO A N 1
ATOM 1437 C CA . PRO A 1 174 ? -12.936 0.015 -5.371 1.00 71.69 174 PRO A CA 1
ATOM 1438 C C . PRO A 1 174 ? -14.039 -0.953 -5.815 1.00 71.69 174 PRO A C 1
ATOM 1440 O O . PRO A 1 174 ? -14.051 -2.117 -5.421 1.00 71.69 174 PRO A O 1
ATOM 1443 N N . ARG A 1 175 ? -14.991 -0.481 -6.625 1.00 69.12 175 ARG A N 1
ATOM 1444 C CA . ARG A 1 175 ? -15.986 -1.367 -7.238 1.00 69.12 175 ARG A CA 1
ATOM 1445 C C . ARG A 1 175 ? -15.366 -2.019 -8.466 1.00 69.12 175 ARG A C 1
ATOM 1447 O O . ARG A 1 175 ? -14.947 -1.322 -9.390 1.00 69.12 175 ARG A O 1
ATOM 1454 N N . TYR A 1 176 ? -15.293 -3.345 -8.458 1.00 63.38 176 TYR A N 1
ATOM 1455 C CA . TYR A 1 176 ? -14.803 -4.126 -9.588 1.00 63.38 176 TYR A CA 1
ATOM 1456 C C . TYR A 1 176 ? -15.942 -4.335 -10.589 1.00 63.38 176 TYR A C 1
ATOM 1458 O O . TYR A 1 176 ? -17.007 -4.814 -10.204 1.00 63.38 176 TYR A O 1
ATOM 1466 N N . ASN A 1 177 ? -15.711 -3.952 -11.846 1.00 52.88 177 ASN A N 1
ATOM 1467 C CA . ASN A 1 177 ? -16.534 -4.367 -12.985 1.00 52.88 177 ASN A CA 1
ATOM 1468 C C . ASN A 1 177 ? -16.004 -5.681 -13.559 1.00 52.88 177 ASN A C 1
ATOM 1470 O O . ASN A 1 177 ? -14.757 -5.847 -13.574 1.00 52.88 177 ASN A O 1
#

Foldseek 3Di:
DLVVCVVQPPDSVDGDAWDADPPPGIDGPDPPSDPPPDDVVPDPPVCCVVVPDDPPWWKWWAADLQQKIATLVVRAIDGPLRPQDDDPLLSLLVSVQLVCFFDQDALVNSCCRSPVPDVDDSCVSVVSLVVCCVRGNVQQKDQDPPRHIHGQTFMDIDSDRDGDHNVVRVVRGDDDD

Secondary structure (DSSP, 8-state):
-HHHHHHH-S-TTS-SSEEEETTTEEEES-TT---TT--GGG--GGGGGG--S----EEEEEEGGGTEEEETTTTEEEETTTT----HHHHHHHHHHHTTTT--B-HHHHHHHHHTT-S--THHHHHHHHHHHHHH-STTEEEETTTEEEE-S-EEEESS-----HHHHHHHSPPP-

Radius of gyration: 19.51 Å; chains: 1; bounding box: 39×52×49 Å

pLDDT: mean 74.81, std 19.6, range [34.69, 97.25]